Protein AF-A0A8E2VKH7-F1 (afdb_monomer_lite)

Organism: NCBI:txid453584

Sequence (71 aa):
MKRTLATLALVLAAPAALSQSMQITPAESRAGQVGSAETFSGTVYVAPVFGPDMASVSAGEVTFLPGAGSA

Structure (mmCIF, N/CA/C/O backbone):
data_AF-A0A8E2VKH7-F1
#
_entry.id   AF-A0A8E2VKH7-F1
#
loop_
_atom_site.group_PDB
_atom_site.id
_atom_site.type_symbol
_atom_site.label_atom_id
_atom_site.label_alt_id
_atom_site.label_comp_id
_atom_site.label_asym_id
_atom_site.label_entity_id
_atom_site.label_seq_id
_atom_site.pdbx_PDB_ins_code
_atom_site.Cartn_x
_atom_site.Cartn_y
_atom_site.Cartn_z
_atom_site.occupancy
_atom_site.B_iso_or_equiv
_atom_site.auth_seq_id
_atom_site.auth_comp_id
_atom_site.auth_asym_id
_atom_site.auth_atom_id
_atom_site.pdbx_PDB_model_num
ATOM 1 N N . MET A 1 1 ? 45.318 11.165 -40.042 1.00 59.97 1 MET A N 1
ATOM 2 C CA . MET A 1 1 ? 45.869 10.478 -38.852 1.00 59.97 1 MET A CA 1
ATOM 3 C C . MET A 1 1 ? 45.659 11.266 -37.559 1.00 59.97 1 MET A C 1
ATOM 5 O O . MET A 1 1 ? 44.961 10.767 -36.693 1.00 59.97 1 MET A O 1
ATOM 9 N N . LYS A 1 2 ? 46.158 12.507 -37.421 1.00 59.66 2 LYS A N 1
ATOM 10 C CA . LYS A 1 2 ? 46.020 13.295 -36.170 1.00 59.66 2 LYS A CA 1
ATOM 11 C C . LYS A 1 2 ? 44.562 13.584 -35.753 1.00 59.66 2 LYS A C 1
ATOM 13 O O . LYS A 1 2 ? 44.217 13.462 -34.587 1.00 59.66 2 LYS A O 1
ATOM 18 N N . ARG A 1 3 ? 43.689 13.901 -36.719 1.00 65.19 3 ARG A N 1
ATOM 19 C CA . ARG A 1 3 ? 42.249 14.156 -36.485 1.00 65.19 3 ARG A CA 1
ATOM 20 C C . ARG A 1 3 ? 41.463 12.908 -36.061 1.00 65.19 3 ARG A C 1
ATOM 22 O O . ARG A 1 3 ? 40.498 13.021 -35.316 1.00 65.19 3 ARG A O 1
ATOM 29 N N . THR A 1 4 ? 41.899 11.737 -36.521 1.00 68.56 4 THR A N 1
ATOM 30 C CA . THR A 1 4 ? 41.272 10.436 -36.245 1.00 68.56 4 THR A CA 1
ATOM 31 C C . THR A 1 4 ? 41.556 9.967 -34.815 1.00 68.56 4 THR A C 1
ATOM 33 O O . THR A 1 4 ? 40.691 9.404 -34.159 1.00 68.56 4 THR A O 1
ATOM 36 N N . LEU A 1 5 ? 42.755 10.263 -34.302 1.00 70.12 5 LEU A N 1
ATOM 37 C CA . LEU A 1 5 ? 43.126 9.971 -32.913 1.00 70.12 5 LEU A CA 1
ATOM 38 C C . LEU A 1 5 ? 42.358 10.849 -31.913 1.00 70.12 5 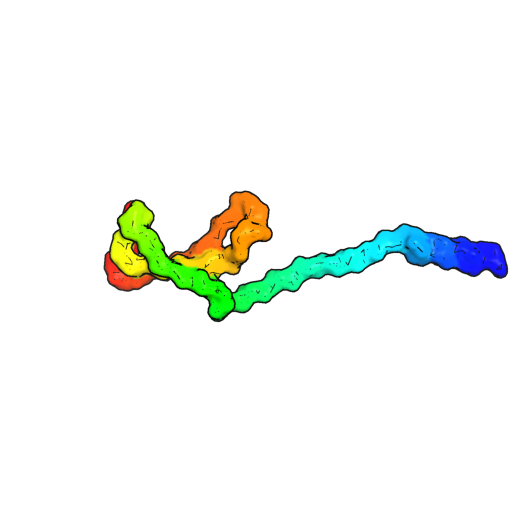LEU A C 1
ATOM 40 O O . LEU A 1 5 ? 41.918 10.360 -30.877 1.00 70.12 5 LEU A O 1
ATOM 44 N N . ALA A 1 6 ? 42.149 12.127 -32.242 1.00 70.75 6 ALA A N 1
ATOM 45 C CA . ALA A 1 6 ? 41.432 13.061 -31.372 1.00 70.75 6 ALA A CA 1
ATOM 46 C C . ALA A 1 6 ? 39.938 12.717 -31.217 1.00 70.75 6 ALA A C 1
ATOM 48 O O . ALA A 1 6 ? 39.372 12.877 -30.140 1.00 70.75 6 ALA A O 1
ATOM 49 N N . THR A 1 7 ? 39.302 12.209 -32.275 1.00 73.19 7 THR A N 1
ATOM 50 C CA . THR A 1 7 ? 37.894 11.778 -32.234 1.00 73.19 7 THR A CA 1
ATOM 51 C C . THR A 1 7 ? 37.712 10.505 -31.415 1.00 73.19 7 THR A C 1
ATOM 53 O O . THR A 1 7 ? 36.762 10.416 -30.643 1.00 73.19 7 THR A O 1
ATOM 56 N N . LEU A 1 8 ? 38.645 9.553 -31.509 1.00 74.25 8 LEU A N 1
ATOM 57 C CA . LEU A 1 8 ? 38.604 8.333 -30.703 1.00 74.25 8 LEU A CA 1
ATOM 58 C C . LEU A 1 8 ? 38.753 8.632 -29.201 1.00 74.25 8 LEU A C 1
ATOM 60 O O . LEU A 1 8 ? 38.014 8.085 -28.390 1.00 74.25 8 LEU A O 1
ATOM 64 N N . ALA A 1 9 ? 39.653 9.551 -28.836 1.00 75.19 9 ALA A N 1
ATOM 65 C CA . ALA A 1 9 ? 39.852 9.957 -27.444 1.00 75.19 9 ALA A CA 1
ATOM 66 C C . ALA A 1 9 ? 38.597 10.597 -26.820 1.00 75.19 9 ALA A C 1
ATOM 68 O O . ALA A 1 9 ? 38.295 10.340 -25.658 1.00 75.19 9 ALA A O 1
ATOM 69 N N . LEU A 1 10 ? 37.839 11.383 -27.593 1.00 73.88 10 LEU A N 1
ATOM 70 C CA . LEU A 1 10 ? 36.600 12.004 -27.117 1.00 73.88 10 LEU A CA 1
ATOM 71 C C . LEU A 1 10 ? 35.483 10.973 -26.885 1.00 73.88 10 LEU A C 1
ATOM 73 O O . LEU A 1 10 ? 34.723 11.105 -25.931 1.00 73.88 10 LEU A O 1
ATOM 77 N N . VAL A 1 11 ? 35.405 9.931 -27.721 1.00 76.69 11 VAL A N 1
ATOM 78 C CA . VAL A 1 11 ? 34.419 8.848 -27.565 1.00 76.69 11 VAL A CA 1
ATOM 79 C C . VAL A 1 11 ? 34.732 7.979 -26.344 1.00 76.69 11 VAL A C 1
ATOM 81 O O . VAL A 1 11 ? 33.811 7.600 -25.629 1.00 76.69 11 VAL A O 1
ATOM 84 N N . LEU A 1 12 ? 36.011 7.705 -26.056 1.00 72.69 12 LEU A N 1
ATOM 85 C CA . LEU A 1 12 ? 36.402 6.964 -24.846 1.00 72.69 12 LEU A CA 1
ATOM 86 C C . LEU A 1 12 ? 36.256 7.782 -23.553 1.00 72.69 12 LEU A C 1
ATOM 88 O O . LEU A 1 12 ? 36.124 7.196 -22.484 1.00 72.69 12 LEU A O 1
ATOM 92 N N . ALA A 1 13 ? 36.300 9.114 -23.637 1.00 69.81 13 ALA A N 1
ATOM 93 C CA . ALA A 1 13 ? 36.119 10.003 -22.489 1.00 69.81 13 ALA A CA 1
ATOM 94 C C . ALA A 1 13 ? 34.642 10.301 -22.177 1.00 69.81 13 ALA A C 1
ATOM 96 O O . ALA A 1 13 ? 34.354 10.977 -21.187 1.00 69.81 13 ALA A O 1
ATOM 97 N N . ALA A 1 14 ? 33.706 9.830 -23.007 1.00 68.25 14 ALA A N 1
ATOM 98 C CA . ALA A 1 14 ? 32.288 9.982 -22.735 1.00 68.25 14 ALA A CA 1
ATOM 99 C C . ALA A 1 14 ? 31.918 9.156 -21.490 1.00 68.25 14 ALA A C 1
ATOM 101 O O . ALA A 1 14 ? 32.199 7.954 -21.452 1.00 68.25 14 ALA A O 1
ATOM 102 N N . PRO A 1 15 ? 31.272 9.760 -20.475 1.00 69.44 15 PRO A N 1
ATOM 103 C CA . PRO A 1 15 ? 30.675 8.997 -19.392 1.00 69.44 15 PRO A CA 1
ATOM 104 C C . PRO A 1 15 ? 29.746 7.950 -20.002 1.00 69.44 15 PRO A C 1
ATOM 106 O O . PRO A 1 15 ? 28.883 8.291 -20.816 1.00 69.44 15 PRO A O 1
ATOM 109 N N . ALA A 1 16 ? 29.924 6.680 -19.634 1.00 68.19 16 ALA A N 1
ATOM 110 C CA . ALA A 1 16 ? 28.953 5.655 -19.980 1.00 68.19 16 ALA A CA 1
ATOM 111 C C . ALA A 1 16 ? 27.587 6.150 -19.495 1.00 68.19 16 ALA A C 1
ATOM 113 O O . ALA A 1 16 ? 27.443 6.510 -18.325 1.00 68.19 16 ALA A O 1
ATOM 114 N N . ALA A 1 17 ? 26.604 6.222 -20.393 1.00 67.44 17 ALA A N 1
ATOM 115 C CA . ALA A 1 17 ? 25.226 6.478 -20.015 1.00 67.44 17 ALA A CA 1
ATOM 116 C C . ALA A 1 17 ? 24.762 5.278 -19.180 1.00 67.44 17 ALA A C 1
ATOM 118 O O . ALA A 1 17 ? 24.270 4.285 -19.711 1.00 67.44 17 ALA A O 1
ATOM 119 N N . LEU A 1 18 ? 25.034 5.330 -17.874 1.00 68.00 18 LEU A N 1
ATOM 120 C CA . LEU A 1 18 ? 24.605 4.324 -16.919 1.00 68.00 18 LEU A CA 1
ATOM 121 C C . LEU A 1 18 ? 23.083 4.278 -16.998 1.00 68.00 18 LEU A C 1
ATOM 123 O O . LEU A 1 18 ? 22.408 5.281 -16.762 1.00 68.00 18 LEU A O 1
ATOM 127 N N . SER A 1 19 ? 22.567 3.125 -17.413 1.00 64.31 19 SER A N 1
ATOM 128 C CA . SER A 1 19 ? 21.140 2.880 -17.554 1.00 64.31 19 SER A CA 1
ATOM 129 C C . SER A 1 19 ? 20.446 3.232 -16.242 1.00 64.31 19 SER A C 1
ATOM 131 O O . SER A 1 19 ? 20.694 2.591 -15.222 1.00 64.31 19 SER A O 1
ATOM 133 N N . GLN A 1 20 ? 19.580 4.245 -16.260 1.00 69.00 20 GLN A N 1
ATOM 134 C CA . GLN A 1 20 ? 18.696 4.514 -15.131 1.00 69.00 20 GLN A CA 1
ATOM 135 C C . GLN A 1 20 ? 17.794 3.287 -14.966 1.00 69.00 20 GLN A C 1
ATOM 137 O O . GLN A 1 20 ? 17.111 2.886 -15.911 1.00 69.00 20 GLN A O 1
ATOM 142 N N . SER A 1 21 ? 17.849 2.629 -13.807 1.00 75.62 21 SER A N 1
ATOM 143 C CA . SER A 1 21 ? 17.024 1.452 -13.554 1.00 75.62 21 SER A CA 1
ATOM 144 C C . SER A 1 21 ? 15.620 1.901 -13.176 1.00 75.62 21 SER A C 1
ATOM 146 O O . SER A 1 21 ? 15.423 2.541 -12.145 1.00 75.62 21 SER A O 1
ATOM 148 N N . MET A 1 22 ? 14.645 1.544 -14.003 1.00 81.62 22 MET A N 1
ATOM 149 C CA . MET A 1 22 ? 13.233 1.721 -13.697 1.00 81.62 22 MET A CA 1
ATOM 150 C C . MET A 1 22 ? 12.667 0.379 -13.251 1.00 81.62 22 MET A C 1
ATOM 152 O O . MET A 1 22 ? 12.618 -0.570 -14.033 1.00 81.62 22 MET A O 1
ATOM 156 N N . GLN A 1 23 ? 12.246 0.306 -11.993 1.00 84.69 23 GLN A N 1
ATOM 157 C CA . GLN A 1 23 ? 11.532 -0.846 -11.464 1.00 84.69 23 GLN A CA 1
ATOM 158 C C . GLN A 1 23 ? 10.041 -0.526 -11.440 1.00 84.69 23 GLN A C 1
ATOM 160 O O . GLN A 1 23 ? 9.612 0.425 -10.791 1.00 84.69 23 GLN A O 1
ATOM 165 N N . ILE A 1 24 ? 9.257 -1.318 -12.168 1.00 87.56 24 ILE A N 1
ATOM 166 C CA . ILE A 1 24 ? 7.798 -1.248 -12.144 1.00 87.56 24 ILE A CA 1
ATOM 167 C C . ILE A 1 24 ? 7.308 -2.444 -11.341 1.00 87.56 24 ILE A C 1
ATOM 169 O O . ILE A 1 24 ? 7.609 -3.585 -11.689 1.00 87.56 24 ILE A O 1
ATOM 173 N N . THR A 1 25 ? 6.546 -2.172 -10.287 1.00 87.88 25 THR A N 1
ATOM 174 C CA . THR A 1 25 ? 5.899 -3.195 -9.464 1.00 87.88 25 THR A CA 1
ATOM 175 C C . THR A 1 25 ? 4.404 -3.192 -9.788 1.00 87.88 25 THR A C 1
ATOM 177 O O . THR A 1 25 ? 3.718 -2.233 -9.421 1.00 87.88 25 THR A O 1
ATOM 180 N N . PRO A 1 26 ? 3.891 -4.211 -10.503 1.00 89.81 26 PRO A N 1
ATOM 181 C CA . PRO A 1 26 ? 2.476 -4.309 -10.850 1.00 89.81 26 PRO A CA 1
ATOM 182 C C . PRO A 1 26 ? 1.577 -4.369 -9.609 1.00 89.81 26 PRO A C 1
ATOM 184 O O . PRO A 1 26 ? 2.000 -4.861 -8.558 1.00 89.81 26 PRO A O 1
ATOM 187 N N . ALA A 1 27 ? 0.338 -3.886 -9.713 1.00 85.88 27 ALA A N 1
ATOM 188 C CA . ALA A 1 27 ? -0.560 -3.772 -8.565 1.00 85.88 27 ALA A CA 1
ATOM 189 C C . ALA A 1 27 ? -0.824 -5.125 -7.885 1.00 85.88 27 ALA A C 1
ATOM 191 O O . ALA A 1 27 ? -0.808 -5.197 -6.660 1.00 85.88 27 ALA A O 1
ATOM 192 N N . GLU A 1 28 ? -0.974 -6.193 -8.670 1.00 87.38 28 GLU A N 1
ATOM 193 C CA . GLU A 1 28 ? -1.215 -7.559 -8.188 1.00 87.38 28 GLU A CA 1
ATOM 194 C C . GLU A 1 28 ? -0.024 -8.175 -7.445 1.00 87.38 28 GLU A C 1
ATOM 196 O O . GLU A 1 28 ? -0.190 -9.117 -6.675 1.00 87.38 28 GLU A O 1
ATOM 201 N N . SER A 1 29 ? 1.182 -7.644 -7.652 1.00 88.12 29 SER A N 1
ATOM 202 C CA . SER A 1 29 ? 2.393 -8.124 -6.978 1.00 88.12 29 SER A CA 1
ATOM 203 C C . SER A 1 29 ? 2.609 -7.485 -5.601 1.00 88.12 29 SER A C 1
ATOM 205 O O . SER A 1 29 ? 3.482 -7.913 -4.846 1.00 88.12 29 SER A O 1
ATOM 207 N N . ARG A 1 30 ? 1.806 -6.470 -5.250 1.00 87.56 30 ARG A N 1
ATOM 208 C CA . ARG A 1 30 ? 1.878 -5.764 -3.967 1.00 87.56 30 ARG A CA 1
ATOM 209 C C . ARG A 1 30 ? 0.959 -6.458 -2.972 1.00 87.56 30 ARG A C 1
ATOM 211 O O . ARG A 1 30 ? -0.227 -6.153 -2.885 1.00 87.56 30 ARG A O 1
ATOM 218 N N . ALA A 1 31 ? 1.513 -7.410 -2.227 1.00 86.44 31 ALA A N 1
ATOM 219 C CA . ALA A 1 31 ? 0.778 -8.059 -1.151 1.00 86.44 31 ALA A CA 1
ATOM 220 C C . ALA A 1 31 ? 0.394 -7.022 -0.084 1.00 86.44 31 ALA A C 1
ATOM 222 O O . ALA A 1 31 ? 1.259 -6.381 0.513 1.00 86.44 31 ALA A O 1
ATOM 223 N N . GLY A 1 32 ? -0.905 -6.856 0.147 1.00 89.75 32 GLY A N 1
ATOM 224 C CA . GLY A 1 32 ? -1.414 -6.120 1.294 1.00 89.75 32 GLY A CA 1
ATOM 225 C C . GLY A 1 32 ? -1.662 -7.020 2.499 1.00 89.75 32 GLY A C 1
ATOM 226 O O . GLY A 1 32 ? -1.626 -8.250 2.419 1.00 89.75 32 GLY A O 1
ATOM 227 N N . GLN A 1 33 ? -1.932 -6.379 3.627 1.00 92.56 33 GLN A N 1
ATOM 228 C CA . GLN A 1 33 ? -2.164 -7.008 4.920 1.00 92.56 33 GLN A CA 1
ATOM 229 C C . GLN A 1 33 ? -3.370 -6.379 5.616 1.00 92.56 33 GLN A C 1
ATOM 231 O O . GLN A 1 33 ? -3.769 -5.258 5.305 1.00 92.56 33 GLN A O 1
ATOM 236 N N . VAL A 1 34 ? -3.950 -7.096 6.576 1.00 94.19 34 VAL A N 1
ATOM 237 C CA . VAL A 1 34 ? -4.987 -6.522 7.440 1.00 94.19 34 VAL A CA 1
ATOM 238 C C . VAL A 1 34 ? -4.327 -5.541 8.414 1.00 94.19 34 VAL A C 1
ATOM 240 O O . VAL A 1 34 ? -3.317 -5.874 9.033 1.00 94.19 34 VAL A O 1
ATOM 243 N N . GLY A 1 35 ? -4.880 -4.332 8.522 1.00 90.62 35 GLY A N 1
ATOM 244 C CA . GLY A 1 35 ? -4.402 -3.288 9.427 1.00 90.62 35 GLY A CA 1
ATOM 245 C C . GLY A 1 35 ? -4.524 -3.691 10.900 1.00 90.62 35 GLY A C 1
ATOM 246 O O . GLY A 1 35 ? -5.406 -4.466 11.271 1.00 90.62 35 GLY A O 1
ATOM 247 N N . SER A 1 36 ? -3.633 -3.170 11.749 1.00 91.88 36 SER A N 1
ATOM 248 C CA . SER A 1 36 ? -3.643 -3.481 13.182 1.00 91.88 36 SER A CA 1
ATOM 249 C C . SER A 1 36 ? -4.852 -2.860 13.888 1.00 91.88 36 SER A C 1
ATOM 251 O O . SER A 1 36 ? -5.281 -1.748 13.573 1.00 91.88 36 SER A O 1
ATOM 253 N N . ALA A 1 37 ? -5.356 -3.557 14.908 1.00 91.44 37 ALA A N 1
ATOM 254 C CA . ALA A 1 37 ? -6.438 -3.059 15.761 1.00 91.44 37 ALA A CA 1
ATOM 255 C C . ALA A 1 37 ? -6.022 -1.858 16.638 1.00 91.44 37 ALA A C 1
ATOM 257 O O . ALA A 1 37 ? -6.870 -1.212 17.241 1.00 91.44 37 ALA A O 1
ATOM 258 N N . GLU A 1 38 ? -4.723 -1.560 16.722 1.00 93.31 38 GLU A N 1
ATOM 259 C CA . GLU A 1 38 ? -4.199 -0.387 17.434 1.00 93.31 38 GLU A CA 1
ATOM 260 C C . GLU A 1 38 ? -4.390 0.909 16.637 1.00 93.31 38 GLU A C 1
ATOM 262 O O . GLU A 1 38 ? -4.456 1.987 17.218 1.00 93.31 38 GLU A O 1
ATOM 267 N N . THR A 1 39 ? -4.453 0.819 15.305 1.00 93.00 39 THR A N 1
ATOM 268 C CA . THR A 1 39 ? -4.570 1.981 14.405 1.00 93.00 39 THR A CA 1
ATOM 269 C C . THR A 1 39 ? -5.940 2.060 13.734 1.00 93.00 39 THR A C 1
ATOM 271 O O . THR A 1 39 ? -6.394 3.142 13.362 1.00 93.00 39 THR A O 1
ATOM 274 N N . PHE A 1 40 ? -6.618 0.926 13.576 1.00 93.31 40 PHE A N 1
ATOM 275 C CA . PHE A 1 40 ? -7.874 0.840 12.845 1.00 93.31 40 PHE A CA 1
ATOM 276 C C . PHE A 1 40 ? -8.975 0.193 13.678 1.00 93.31 40 PHE A C 1
ATOM 278 O O . PHE A 1 40 ? -8.752 -0.776 14.400 1.00 93.31 40 PHE A O 1
ATOM 285 N N . SER A 1 41 ? -10.191 0.703 13.504 1.00 93.38 41 SER A N 1
ATOM 286 C CA . SER A 1 41 ? -11.413 0.058 13.973 1.00 93.38 41 SER A CA 1
ATOM 287 C C . SER A 1 41 ? -12.057 -0.717 12.824 1.00 93.38 41 SER A C 1
ATOM 289 O O . SER A 1 41 ? -12.251 -0.176 11.737 1.00 93.38 41 SER A O 1
ATOM 291 N N . GLY A 1 42 ? -12.425 -1.976 13.063 1.00 89.25 42 GLY A N 1
ATOM 292 C CA . GLY A 1 42 ? -13.008 -2.851 12.040 1.00 89.25 42 GLY A CA 1
ATOM 293 C C . GLY A 1 42 ? -11.972 -3.449 11.080 1.00 89.25 42 GLY A C 1
ATOM 294 O O . GLY A 1 42 ? -10.772 -3.436 11.340 1.00 89.25 42 GLY A O 1
ATOM 295 N N . THR A 1 43 ? -12.435 -4.036 9.974 1.00 93.56 43 THR A N 1
ATOM 296 C CA . THR A 1 43 ? -11.549 -4.684 8.995 1.00 93.56 43 THR A CA 1
ATOM 297 C C . THR A 1 43 ? -11.029 -3.674 7.978 1.00 93.56 43 THR A C 1
ATOM 299 O O . THR A 1 43 ? -11.788 -3.131 7.177 1.00 93.56 43 THR A O 1
ATOM 302 N N . VAL A 1 44 ? -9.715 -3.462 7.978 1.00 93.94 44 VAL A N 1
ATOM 303 C CA . VAL A 1 44 ? -9.028 -2.579 7.030 1.00 93.94 44 VAL A CA 1
ATOM 304 C C . VAL A 1 44 ? -7.960 -3.371 6.296 1.00 93.94 44 VAL A C 1
ATOM 306 O O . VAL A 1 44 ? -7.204 -4.109 6.923 1.00 93.94 44 VAL A O 1
ATOM 309 N N . TYR A 1 45 ? -7.893 -3.222 4.976 1.00 93.50 45 TYR A N 1
ATOM 310 C CA . TYR A 1 45 ? -6.838 -3.802 4.150 1.00 93.50 45 TYR A CA 1
ATOM 311 C C . TYR A 1 45 ? -5.862 -2.708 3.720 1.00 93.50 45 TYR A C 1
ATOM 313 O O . TYR A 1 45 ? -6.281 -1.671 3.208 1.00 93.50 45 TYR A O 1
ATOM 321 N N . VAL A 1 46 ? -4.570 -2.932 3.942 1.00 93.50 46 VAL A N 1
ATOM 322 C CA . VAL A 1 46 ? -3.497 -1.979 3.650 1.00 93.50 46 VAL A CA 1
ATOM 323 C C . VAL A 1 46 ? -2.513 -2.622 2.683 1.00 93.50 46 VAL A C 1
ATOM 325 O O . VAL A 1 46 ? -1.854 -3.602 3.030 1.00 93.50 46 VAL A O 1
ATOM 328 N N . ALA A 1 47 ? -2.390 -2.063 1.482 1.00 94.06 47 ALA A N 1
ATOM 329 C CA . ALA A 1 47 ? -1.420 -2.489 0.478 1.00 94.06 47 ALA A CA 1
ATOM 330 C C . ALA A 1 47 ? -0.362 -1.395 0.259 1.00 94.06 47 ALA A C 1
ATOM 332 O O . ALA A 1 47 ? -0.724 -0.231 0.090 1.00 94.06 47 ALA A O 1
ATOM 333 N N . PRO A 1 48 ? 0.943 -1.710 0.254 1.00 92.44 48 PRO A N 1
ATOM 334 C CA . PRO A 1 48 ? 1.973 -0.707 -0.001 1.00 92.44 48 PRO A CA 1
ATOM 335 C C . PRO A 1 48 ? 1.872 -0.182 -1.439 1.00 92.44 48 PRO A C 1
ATOM 337 O O . PRO A 1 48 ? 1.659 -0.955 -2.372 1.00 92.44 48 PRO A O 1
ATOM 340 N N . VAL A 1 49 ? 2.055 1.127 -1.640 1.00 91.44 49 VAL A N 1
ATOM 341 C CA . VAL A 1 49 ? 2.064 1.722 -2.992 1.00 91.44 49 VAL A CA 1
ATOM 342 C C . VAL A 1 49 ? 3.375 1.398 -3.711 1.00 91.44 49 VAL A C 1
ATOM 344 O O . VAL A 1 49 ? 3.372 1.096 -4.908 1.00 91.44 49 VAL A O 1
ATOM 347 N N . PHE A 1 50 ? 4.477 1.418 -2.965 1.00 90.69 50 PHE A N 1
ATOM 348 C CA . PHE A 1 50 ? 5.837 1.125 -3.405 1.00 90.69 50 PHE A CA 1
ATOM 349 C C . PHE A 1 50 ? 6.597 0.352 -2.313 1.00 90.69 50 PHE A C 1
ATOM 351 O O . PHE A 1 50 ? 6.146 0.272 -1.171 1.00 90.69 50 PHE A O 1
ATOM 358 N N . GLY A 1 51 ? 7.732 -0.254 -2.678 1.00 84.62 51 GLY A N 1
ATOM 359 C CA . GLY A 1 51 ? 8.576 -1.020 -1.752 1.00 84.62 51 GLY A CA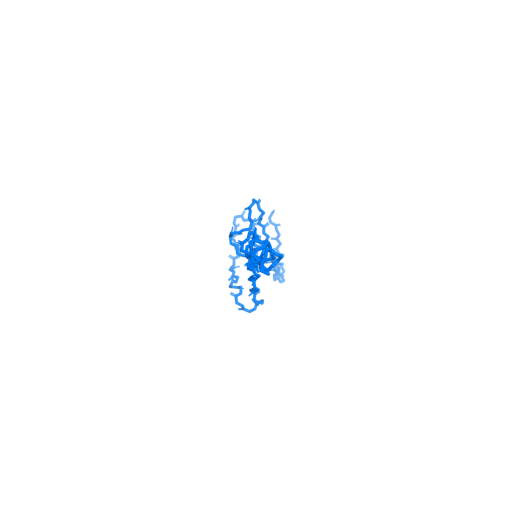 1
ATOM 360 C C . GLY A 1 51 ? 9.273 -0.151 -0.690 1.00 84.62 51 GLY A C 1
ATOM 361 O O . GLY A 1 51 ? 9.246 1.072 -0.786 1.00 84.62 51 GLY A O 1
ATOM 362 N N . PRO A 1 52 ? 9.929 -0.764 0.310 1.00 83.38 52 PRO A N 1
ATOM 363 C CA . PRO A 1 52 ? 10.534 -0.039 1.434 1.00 83.38 52 PRO A CA 1
ATOM 364 C C . PRO A 1 52 ? 11.694 0.884 1.026 1.00 83.38 52 PRO A C 1
ATOM 366 O O . PRO A 1 52 ? 12.003 1.832 1.743 1.00 83.38 52 PRO A O 1
ATOM 369 N N . ASP A 1 53 ? 12.302 0.651 -0.137 1.00 84.19 53 ASP A N 1
ATOM 370 C CA . ASP A 1 53 ? 13.461 1.394 -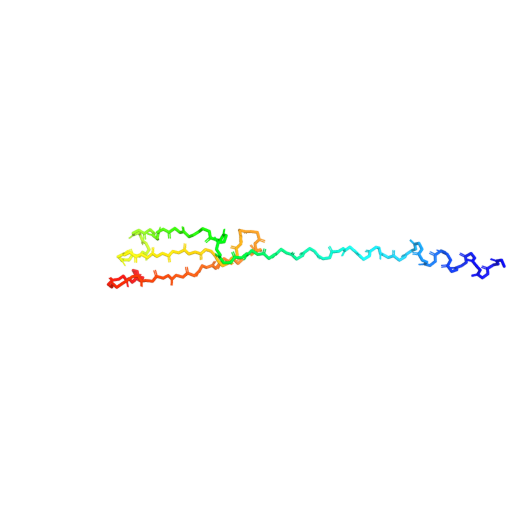0.640 1.00 84.19 53 ASP A CA 1
ATOM 371 C C . ASP A 1 53 ? 13.063 2.685 -1.389 1.00 84.19 53 ASP A C 1
ATOM 373 O O . ASP A 1 53 ? 13.553 2.973 -2.480 1.00 84.19 53 ASP A O 1
ATOM 377 N N . MET A 1 54 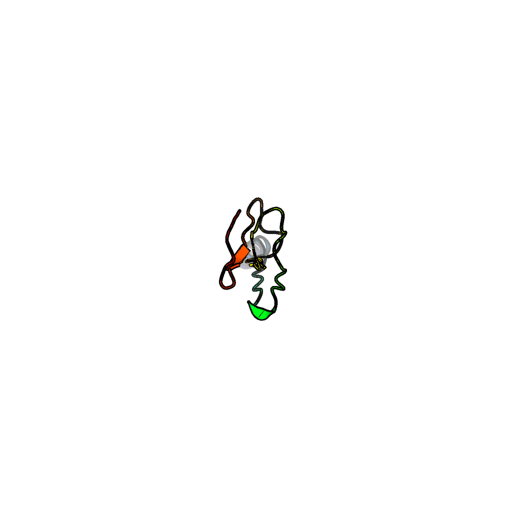? 12.151 3.475 -0.814 1.00 82.50 54 MET A N 1
ATOM 378 C CA . MET A 1 54 ? 11.676 4.754 -1.368 1.00 82.50 54 MET A CA 1
ATOM 379 C C . MET A 1 54 ? 12.030 5.933 -0.458 1.00 82.50 54 MET A C 1
ATOM 381 O O . MET A 1 54 ? 11.176 6.638 0.081 1.00 82.50 54 MET A O 1
ATOM 385 N N . ALA A 1 55 ? 13.338 6.167 -0.318 1.00 85.56 55 ALA A N 1
ATOM 386 C CA . ALA A 1 55 ? 13.897 7.247 0.495 1.00 85.56 55 ALA A CA 1
ATOM 387 C C . ALA A 1 55 ? 13.245 7.303 1.898 1.00 85.56 55 ALA A C 1
ATOM 389 O O . ALA A 1 55 ? 13.041 6.274 2.533 1.00 85.56 55 ALA A O 1
ATOM 390 N N . SER A 1 56 ? 12.932 8.498 2.403 1.00 87.19 56 SER A N 1
ATOM 391 C CA . SER A 1 56 ? 12.252 8.693 3.694 1.00 87.19 56 SER A CA 1
ATOM 392 C C . SER A 1 56 ? 10.729 8.803 3.561 1.00 87.19 56 SER A C 1
ATOM 394 O O . SER A 1 56 ? 10.084 9.412 4.414 1.00 87.19 56 SER A O 1
ATOM 396 N N . VAL A 1 57 ? 10.147 8.273 2.482 1.00 89.38 57 VAL A N 1
ATOM 397 C CA . VAL A 1 57 ? 8.706 8.342 2.219 1.00 89.38 57 VAL A CA 1
ATOM 398 C C . VAL A 1 57 ? 8.109 6.944 2.332 1.00 89.38 57 VAL A C 1
ATOM 400 O O . VAL A 1 57 ? 8.679 5.971 1.856 1.00 89.38 57 VAL A O 1
ATOM 403 N N . SER A 1 58 ? 6.935 6.850 2.950 1.00 89.44 58 SER A N 1
ATOM 404 C CA . SER A 1 58 ? 6.128 5.632 3.001 1.00 89.44 58 SER A CA 1
ATOM 405 C C . SER A 1 58 ? 4.708 5.959 2.557 1.00 89.44 58 SER A C 1
ATOM 407 O O . SER A 1 58 ? 4.186 7.023 2.891 1.00 89.44 58 SER A O 1
ATOM 409 N N . ALA A 1 59 ? 4.096 5.067 1.781 1.00 90.19 59 ALA A N 1
ATOM 410 C CA . ALA A 1 59 ? 2.720 5.215 1.328 1.00 90.19 59 ALA A CA 1
ATOM 411 C C . ALA A 1 59 ? 2.025 3.855 1.213 1.00 90.19 59 ALA A C 1
ATOM 413 O O . ALA A 1 59 ? 2.592 2.886 0.700 1.00 90.19 59 ALA A O 1
ATOM 414 N N . GLY A 1 60 ? 0.767 3.813 1.647 1.00 91.50 60 GLY A N 1
ATOM 415 C CA . GLY A 1 60 ? -0.107 2.653 1.539 1.00 91.50 60 GLY A CA 1
ATOM 416 C C . GLY A 1 60 ? -1.474 3.045 0.992 1.00 91.50 60 GLY A C 1
ATOM 417 O O . GLY A 1 60 ? -2.027 4.079 1.361 1.00 91.50 60 GLY A O 1
ATOM 418 N N . GLU A 1 61 ? -2.009 2.212 0.111 1.00 92.69 61 GLU A N 1
ATOM 419 C CA . GLU A 1 61 ? -3.416 2.212 -0.261 1.00 92.69 61 GLU A CA 1
ATOM 420 C C . GLU A 1 61 ? -4.210 1.547 0.865 1.00 92.69 61 GLU A C 1
ATOM 422 O O . GLU A 1 61 ? -3.893 0.433 1.289 1.00 92.69 61 GLU A O 1
ATOM 427 N N . VAL A 1 62 ? -5.229 2.243 1.364 1.00 94.38 62 VAL A N 1
ATOM 428 C CA . VAL A 1 62 ? -6.039 1.789 2.495 1.00 94.38 62 VAL A CA 1
ATOM 429 C C . VAL A 1 62 ? -7.472 1.586 2.029 1.00 94.38 62 VAL A C 1
ATOM 431 O O . VAL A 1 62 ? -8.122 2.520 1.566 1.00 94.38 62 VAL A O 1
ATOM 434 N N . THR A 1 63 ? -7.970 0.362 2.182 1.00 94.12 63 THR A N 1
ATOM 435 C CA . THR A 1 63 ? -9.360 -0.002 1.905 1.00 94.12 63 THR A CA 1
ATOM 436 C C . THR A 1 63 ? -10.087 -0.283 3.213 1.00 94.12 63 THR A C 1
ATOM 438 O O . THR A 1 63 ? -9.765 -1.237 3.924 1.00 94.12 63 THR A O 1
ATOM 441 N N . PHE A 1 64 ? -11.097 0.531 3.515 1.00 94.69 64 PHE A N 1
ATOM 442 C CA . PHE A 1 64 ? -12.001 0.321 4.643 1.00 94.69 64 PHE A CA 1
ATOM 443 C C . PHE A 1 64 ? -13.172 -0.555 4.201 1.00 94.69 64 PHE A C 1
ATOM 445 O O . PHE A 1 64 ? -13.912 -0.189 3.286 1.00 94.69 64 PHE A O 1
ATOM 452 N N . LEU A 1 65 ? -13.354 -1.712 4.842 1.00 92.94 65 LEU A N 1
ATOM 453 C CA . LEU A 1 65 ? -14.570 -2.497 4.643 1.00 92.94 65 LEU A CA 1
ATOM 454 C C . LEU A 1 65 ? -15.760 -1.800 5.330 1.00 92.94 65 LEU A C 1
ATOM 456 O O . LEU A 1 65 ? -15.558 -0.944 6.194 1.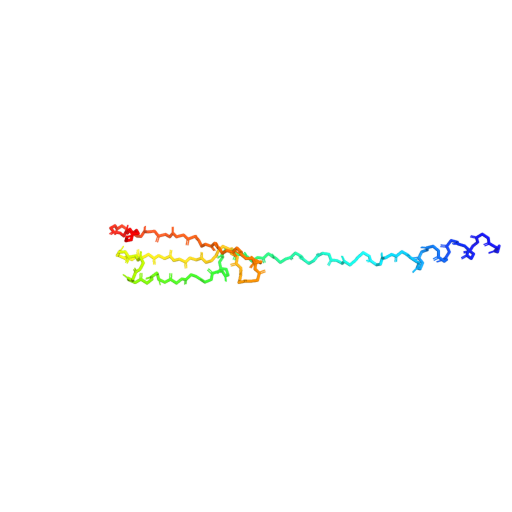00 92.94 65 LEU A O 1
ATOM 460 N N . PRO A 1 66 ? -17.012 -2.139 4.971 1.00 93.00 66 PRO A N 1
ATOM 461 C CA . PRO A 1 66 ? -18.184 -1.536 5.596 1.00 93.00 66 PRO A CA 1
ATOM 462 C C . PRO A 1 66 ? -18.130 -1.610 7.129 1.00 93.00 66 PRO A C 1
ATOM 464 O O . PRO A 1 66 ? -17.955 -2.683 7.701 1.00 93.00 66 PRO A O 1
ATOM 467 N N . GLY A 1 67 ? -18.280 -0.458 7.787 1.00 90.31 67 GLY A N 1
ATOM 468 C CA . GLY A 1 67 ? -18.197 -0.336 9.246 1.00 90.31 67 GLY A CA 1
ATOM 469 C C . GLY A 1 67 ? -16.778 -0.195 9.812 1.00 90.31 67 GLY A C 1
ATOM 470 O O . GLY A 1 67 ? -16.642 -0.051 11.024 1.00 90.31 67 GLY A O 1
ATOM 471 N N . ALA A 1 68 ? -15.739 -0.209 8.973 1.00 92.62 68 ALA A N 1
ATOM 472 C CA . ALA A 1 68 ? -14.366 0.070 9.379 1.00 92.62 68 ALA A CA 1
ATOM 473 C C . ALA A 1 68 ? -14.007 1.560 9.235 1.00 92.62 68 ALA A C 1
ATOM 475 O O . ALA A 1 68 ? -14.553 2.266 8.386 1.00 92.62 68 ALA A O 1
ATOM 476 N N . GLY A 1 69 ? -13.058 2.028 10.047 1.00 82.94 69 GLY A N 1
ATOM 477 C CA . GLY A 1 69 ? -12.562 3.406 10.052 1.00 82.94 69 GLY A CA 1
ATOM 478 C C . GLY A 1 69 ? -11.186 3.524 10.712 1.00 82.94 69 GLY A C 1
ATOM 479 O O . GLY A 1 69 ? -10.718 2.591 11.368 1.00 82.94 69 GLY A O 1
ATOM 480 N N . SER A 1 70 ? -10.511 4.660 10.523 1.00 77.12 70 SER A N 1
ATOM 481 C CA . SER A 1 70 ? -9.324 4.989 11.322 1.00 77.12 70 SER A CA 1
ATOM 482 C C . SER A 1 70 ? -9.753 5.301 12.754 1.00 77.12 70 SER A C 1
ATOM 484 O O . SER A 1 70 ? -10.774 5.969 12.938 1.00 77.12 70 SER A O 1
ATOM 486 N N . ALA A 1 71 ? -9.004 4.794 13.732 1.00 70.31 71 ALA A N 1
ATOM 487 C CA . ALA A 1 71 ? -9.243 5.077 15.146 1.00 70.31 71 ALA A CA 1
ATOM 488 C C . ALA A 1 71 ? -8.873 6.522 15.518 1.00 70.31 71 ALA A C 1
ATOM 490 O O . ALA A 1 71 ? -7.976 7.096 14.854 1.00 70.31 71 ALA A O 1
#
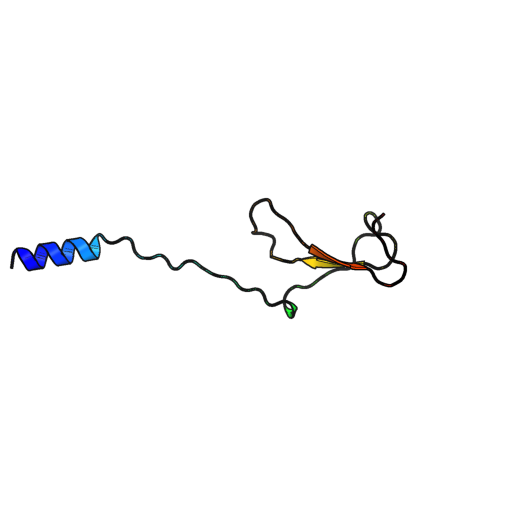
Radius of gyration: 24.7 Å; chains: 1; bounding box: 64×22×56 Å

pLDDT: mean 83.47, std 10.2, range [59.66, 94.69]

Secondary structure (DSSP, 8-state):
-HHHHHHHHHHHTSPP----------GGGS--EEPPTTTEES-EEEEESS-S-STT---EEEEEPTT-EE-

Foldseek 3Di:
DVVVVVVVVVVVPDDPPPDDDDDDDDPVNFDWDWDDPVFKDDTKIWTWPDDPPPPPDTDIDIDADVPMDTD